Protein AF-A0A9W4UYE9-F1 (afdb_monomer_lite)

Foldseek 3Di:
DPDQPAALVVDADPDLEFEEEEQLDPDDPPDAGQEYDLNRVGHHQEHEDAAADLCSLVSQQAAHEYEYEPRHHPNNVVSNVVRNYDYHYEYDPPDDDPGHYWQQFDPPDGDRSLVRLRSSVVNNHQEYEYESPDCDDVNVVRVRGLVVSVVVCVVSNHHYAYCVCPSHHHDDPPPPPRD

pLDDT: mean 90.54, std 10.82, range [37.19, 98.12]

Radius of gyration: 15.11 Å; chains: 1; bounding box: 34×34×47 Å

Structure (mmCIF, N/CA/C/O backbone):
data_AF-A0A9W4UYE9-F1
#
_entry.id   AF-A0A9W4UYE9-F1
#
loop_
_atom_site.group_PDB
_atom_site.id
_atom_site.type_symbol
_atom_site.label_atom_id
_atom_site.label_alt_id
_atom_site.label_comp_id
_atom_site.label_asym_id
_atom_site.label_entity_id
_atom_site.label_seq_id
_atom_site.pdbx_PDB_ins_code
_atom_site.Cartn_x
_atom_site.Cartn_y
_atom_site.Cartn_z
_atom_site.occupancy
_atom_site.B_iso_or_equiv
_atom_site.auth_seq_id
_atom_site.auth_comp_id
_atom_site.auth_asym_id
_atom_site.auth_atom_id
_atom_site.pdbx_PDB_model_num
ATOM 1 N N . MET A 1 1 ? 3.519 -2.492 -26.731 1.00 40.09 1 MET A N 1
ATOM 2 C CA . MET A 1 1 ? 3.695 -2.934 -25.332 1.00 40.09 1 MET A CA 1
ATOM 3 C C . MET A 1 1 ? 3.369 -4.416 -25.278 1.00 40.09 1 MET A C 1
ATOM 5 O O . MET A 1 1 ? 2.256 -4.754 -25.667 1.00 40.09 1 MET A O 1
ATOM 9 N N . PRO A 1 2 ? 4.298 -5.308 -24.898 1.00 37.19 2 PRO A N 1
ATOM 10 C CA . PRO A 1 2 ? 3.928 -6.679 -24.554 1.00 37.19 2 PRO A CA 1
ATOM 11 C C . PRO A 1 2 ? 2.847 -6.611 -23.469 1.00 37.19 2 PRO A C 1
ATOM 13 O O . PRO A 1 2 ? 2.984 -5.833 -22.526 1.00 37.19 2 PRO A O 1
ATOM 16 N N . GLY A 1 3 ? 1.738 -7.317 -23.693 1.00 47.19 3 GLY A N 1
ATOM 17 C CA . GLY A 1 3 ? 0.463 -7.100 -23.013 1.00 47.19 3 GLY A CA 1
ATOM 18 C C . GLY A 1 3 ? 0.572 -7.134 -21.492 1.00 47.19 3 GLY A C 1
ATOM 19 O O . GLY A 1 3 ? 1.119 -8.071 -20.914 1.00 47.19 3 GLY A O 1
ATOM 20 N N . VAL A 1 4 ? 0.031 -6.105 -20.846 1.00 58.91 4 VAL A N 1
ATOM 21 C CA . VAL A 1 4 ? -0.141 -6.052 -19.394 1.00 58.91 4 VAL A CA 1
ATOM 22 C C . VAL A 1 4 ? -1.094 -7.188 -19.013 1.00 58.91 4 VAL A C 1
ATOM 24 O O . VAL A 1 4 ? -2.295 -7.080 -19.221 1.00 58.91 4 VAL A O 1
ATOM 27 N N . GLY A 1 5 ? -0.550 -8.318 -18.550 1.00 78.31 5 GLY A N 1
ATOM 28 C CA . GLY A 1 5 ? -1.328 -9.548 -18.362 1.00 78.31 5 GLY A CA 1
ATOM 29 C C . GLY A 1 5 ? -2.417 -9.438 -17.290 1.00 78.31 5 GLY A C 1
ATOM 30 O O . GLY A 1 5 ? -3.505 -9.968 -17.481 1.00 78.31 5 GLY A O 1
ATOM 31 N N . ARG A 1 6 ? -2.133 -8.747 -16.176 1.00 93.31 6 ARG A N 1
ATOM 32 C CA . ARG A 1 6 ? -3.078 -8.459 -15.082 1.00 93.31 6 ARG A CA 1
ATOM 33 C C . ARG A 1 6 ? -2.856 -7.055 -14.542 1.00 93.31 6 ARG A C 1
ATOM 35 O O . ARG A 1 6 ? -1.724 -6.578 -14.480 1.00 93.31 6 ARG A O 1
ATOM 42 N N . THR A 1 7 ? -3.919 -6.410 -14.098 1.00 96.75 7 THR A N 1
ATOM 43 C CA . THR A 1 7 ? -3.895 -5.080 -13.488 1.00 96.75 7 THR A CA 1
ATOM 44 C C . THR A 1 7 ? -4.476 -5.119 -12.082 1.00 96.75 7 THR A C 1
ATOM 46 O O . THR A 1 7 ? -5.048 -6.123 -11.648 1.00 96.75 7 THR A O 1
ATOM 49 N N . ILE A 1 8 ? -4.361 -4.011 -11.353 1.00 96.81 8 ILE A N 1
ATOM 50 C CA . ILE A 1 8 ? -5.031 -3.871 -10.054 1.00 96.81 8 ILE A CA 1
ATOM 51 C C . ILE A 1 8 ? -6.566 -3.911 -10.154 1.00 96.81 8 ILE A C 1
ATOM 53 O O . ILE A 1 8 ? -7.220 -4.168 -9.149 1.00 96.81 8 ILE A O 1
ATOM 57 N N . SER A 1 9 ? -7.155 -3.729 -11.344 1.00 95.88 9 SER A N 1
ATOM 58 C CA . SER A 1 9 ? -8.600 -3.918 -11.557 1.00 95.88 9 SER A CA 1
ATOM 59 C C . SER A 1 9 ? -9.045 -5.381 -11.480 1.00 95.88 9 SER A C 1
ATOM 61 O O . SER A 1 9 ? -10.230 -5.638 -11.284 1.00 95.88 9 SER A O 1
ATOM 63 N N . ASP A 1 10 ? -8.116 -6.335 -11.593 1.00 95.19 10 ASP A N 1
ATOM 64 C CA . ASP A 1 10 ? -8.412 -7.768 -11.465 1.00 95.19 10 ASP A CA 1
ATOM 65 C C . ASP A 1 10 ? -8.475 -8.229 -9.998 1.00 95.19 10 ASP A C 1
ATOM 67 O O . ASP A 1 10 ? -8.833 -9.373 -9.711 1.00 95.19 10 ASP A O 1
ATOM 71 N N . ILE A 1 11 ? -8.125 -7.349 -9.054 1.00 94.50 11 ILE A N 1
ATOM 72 C CA . ILE A 1 11 ? -8.100 -7.639 -7.620 1.00 94.50 11 ILE A CA 1
ATOM 73 C C . ILE A 1 11 ? -9.464 -7.312 -7.008 1.00 94.50 11 ILE A C 1
ATOM 75 O O . ILE A 1 11 ? -10.075 -6.285 -7.304 1.00 94.50 11 ILE A O 1
ATOM 79 N N . ARG A 1 12 ? -9.937 -8.163 -6.091 1.00 88.44 12 ARG A N 1
ATOM 80 C CA . ARG A 1 12 ? -11.131 -7.894 -5.279 1.00 88.44 12 ARG A CA 1
ATOM 81 C C . ARG A 1 12 ? -10.816 -8.036 -3.799 1.00 88.44 12 ARG A C 1
ATOM 83 O O . ARG A 1 12 ? -10.305 -9.068 -3.375 1.00 88.44 12 ARG A O 1
ATOM 90 N N . LEU A 1 13 ? -11.192 -7.034 -3.006 1.00 80.81 13 LEU A N 1
ATOM 91 C CA . LEU A 1 13 ? -11.222 -7.174 -1.552 1.00 80.81 13 LEU A CA 1
ATOM 92 C C . LEU A 1 13 ? -12.477 -7.941 -1.129 1.00 80.81 13 LEU A C 1
ATOM 94 O O . LEU A 1 13 ? -13.590 -7.636 -1.557 1.00 80.81 13 LEU A O 1
ATOM 98 N N . ASN A 1 14 ? -12.297 -8.907 -0.235 1.00 80.88 14 ASN A N 1
ATOM 99 C CA . ASN A 1 14 ? -13.383 -9.660 0.401 1.00 80.88 14 ASN A CA 1
ATOM 100 C C . ASN A 1 14 ? -13.997 -8.927 1.613 1.00 80.88 14 ASN A C 1
ATOM 102 O O . ASN A 1 14 ? -14.905 -9.445 2.257 1.00 80.88 14 ASN A O 1
ATOM 106 N N . SER A 1 15 ? -13.504 -7.729 1.935 1.00 84.50 15 SER A N 1
ATOM 107 C CA . SER A 1 15 ? -13.876 -6.956 3.117 1.00 84.50 15 SER A CA 1
ATOM 108 C C . SER A 1 15 ? -13.864 -5.461 2.814 1.00 84.50 15 SER A C 1
ATOM 110 O O . SER A 1 15 ? -13.055 -4.975 2.027 1.00 84.50 15 SER A O 1
ATOM 112 N N . LYS A 1 16 ? -14.737 -4.708 3.492 1.00 90.38 16 LYS A N 1
ATOM 113 C CA . LYS A 1 16 ? -14.715 -3.235 3.493 1.00 90.38 16 LYS A CA 1
ATOM 114 C C . LYS A 1 16 ? -13.692 -2.648 4.469 1.00 90.38 16 LYS A C 1
ATOM 116 O O . LYS A 1 16 ? -13.502 -1.438 4.489 1.00 90.38 16 LYS A O 1
ATOM 121 N N . ARG A 1 17 ? -13.020 -3.496 5.244 1.00 91.50 17 ARG A N 1
ATOM 122 C CA . ARG A 1 17 ? -11.964 -3.137 6.192 1.00 91.50 17 ARG A CA 1
ATOM 123 C C . ARG A 1 17 ? -10.627 -3.687 5.726 1.00 91.50 17 ARG A C 1
ATOM 125 O O . ARG A 1 17 ? -10.538 -4.888 5.459 1.00 91.50 17 ARG A O 1
ATOM 132 N N . ALA A 1 18 ? -9.606 -2.836 5.673 1.00 93.38 18 ALA A N 1
ATOM 133 C CA . ALA A 1 18 ? -8.252 -3.214 5.283 1.00 93.38 18 ALA A CA 1
ATOM 134 C C . ALA A 1 18 ? -7.224 -2.825 6.356 1.00 93.38 18 ALA A C 1
ATOM 136 O O . ALA A 1 18 ? -7.041 -1.647 6.650 1.00 93.38 18 ALA A O 1
ATOM 137 N N . LEU A 1 19 ? -6.522 -3.813 6.918 1.00 94.25 19 LEU A N 1
ATOM 138 C CA . LEU A 1 19 ? -5.263 -3.554 7.619 1.00 94.25 19 LEU A CA 1
ATOM 139 C C . LEU A 1 19 ? -4.147 -3.427 6.586 1.00 94.25 19 LEU A C 1
ATOM 141 O O . LEU A 1 19 ? -3.961 -4.328 5.761 1.00 94.25 19 LEU A O 1
ATOM 145 N N . VAL A 1 20 ? -3.441 -2.303 6.667 1.00 96.00 20 VAL A N 1
ATOM 146 C CA . VAL A 1 20 ? -2.294 -1.932 5.846 1.00 96.00 20 VAL A CA 1
ATOM 147 C C . VAL A 1 20 ? -1.041 -1.941 6.715 1.00 96.00 20 VAL A C 1
ATOM 149 O O . VAL A 1 20 ? -0.941 -1.159 7.665 1.00 96.00 20 VAL A O 1
ATOM 152 N N . CYS A 1 21 ? -0.080 -2.799 6.374 1.00 95.81 21 CYS A N 1
ATOM 153 C CA . CYS A 1 21 ? 1.152 -2.964 7.145 1.00 95.81 21 CYS A CA 1
ATOM 154 C C . CYS A 1 21 ? 2.398 -2.477 6.397 1.00 95.81 21 CYS A C 1
ATOM 156 O O . CYS A 1 21 ? 2.611 -2.807 5.232 1.00 95.81 21 CYS A O 1
ATOM 158 N N . GLY A 1 22 ? 3.252 -1.725 7.089 1.00 94.12 22 GLY A N 1
ATOM 159 C CA . GLY A 1 22 ? 4.580 -1.330 6.617 1.00 94.12 22 GLY A CA 1
ATOM 160 C C . GLY A 1 22 ? 5.675 -1.607 7.645 1.00 94.12 22 GLY A C 1
ATOM 161 O O . GLY A 1 22 ? 5.400 -1.893 8.801 1.00 94.12 22 GLY A O 1
ATOM 162 N N . ARG A 1 23 ? 6.938 -1.453 7.244 1.00 91.06 23 ARG A N 1
ATOM 163 C CA . ARG A 1 23 ? 8.123 -1.772 8.070 1.00 91.06 23 ARG A CA 1
ATOM 164 C C . ARG A 1 23 ? 8.318 -0.914 9.330 1.00 91.06 23 ARG A C 1
ATOM 166 O O . ARG A 1 23 ? 9.186 -1.187 10.149 1.00 91.06 23 ARG A O 1
ATOM 173 N N . GLY A 1 24 ? 7.588 0.182 9.478 1.00 85.56 24 GLY A N 1
ATOM 174 C CA . GLY A 1 24 ? 7.777 1.138 10.566 1.00 85.56 24 GLY A CA 1
ATOM 175 C C . GLY A 1 24 ? 7.432 0.602 11.957 1.00 85.56 24 GLY A C 1
ATOM 176 O O . GLY A 1 24 ? 7.626 1.335 12.917 1.00 85.56 24 GLY A O 1
ATOM 177 N N . SER A 1 25 ? 6.928 -0.624 12.092 1.00 83.69 25 SER A N 1
ATOM 178 C CA . SER A 1 25 ? 6.682 -1.279 13.377 1.00 83.69 25 SER A CA 1
ATOM 179 C C . SER A 1 25 ? 7.300 -2.674 13.376 1.00 83.69 25 SER A C 1
ATOM 181 O O . SER A 1 25 ? 7.334 -3.324 12.338 1.00 83.69 25 SER A O 1
ATOM 183 N N . GLU A 1 26 ? 7.773 -3.129 14.535 1.00 80.44 26 GLU A N 1
ATOM 184 C CA . GLU A 1 26 ? 8.178 -4.530 14.741 1.00 80.44 26 GLU A CA 1
ATOM 185 C C . GLU A 1 26 ? 6.979 -5.411 15.112 1.00 80.44 26 GLU A C 1
ATOM 187 O O . GLU A 1 26 ? 7.012 -6.628 14.957 1.00 80.44 26 GLU A O 1
ATOM 192 N N . THR A 1 27 ? 5.901 -4.789 15.594 1.00 83.06 27 THR A N 1
ATOM 193 C CA . THR A 1 27 ? 4.668 -5.463 15.990 1.00 83.06 27 THR A CA 1
ATOM 194 C C . THR A 1 27 ? 3.488 -4.925 15.192 1.00 83.06 27 THR A C 1
ATOM 196 O O . THR A 1 27 ? 3.320 -3.716 15.006 1.00 83.06 27 THR A O 1
ATOM 199 N N . HIS A 1 28 ? 2.654 -5.841 14.717 1.00 87.62 28 HIS A N 1
ATOM 200 C CA . HIS A 1 28 ? 1.436 -5.550 13.972 1.00 87.62 28 HIS A CA 1
ATOM 201 C C . HIS A 1 28 ? 0.244 -6.231 14.655 1.00 87.62 28 HIS A C 1
ATOM 203 O O . HIS A 1 28 ? 0.446 -7.203 15.387 1.00 87.62 28 HIS A O 1
ATOM 209 N N . PRO A 1 29 ? -0.995 -5.749 14.443 1.00 84.88 29 PRO A N 1
ATOM 210 C CA . PRO A 1 29 ? -2.184 -6.438 14.931 1.00 84.88 29 PRO A CA 1
ATOM 211 C C . PRO A 1 29 ? -2.208 -7.911 14.496 1.00 84.88 29 PRO A C 1
ATOM 213 O O . PRO A 1 29 ? -1.833 -8.234 13.371 1.00 84.88 29 PRO A O 1
ATOM 216 N N . GLY A 1 30 ? -2.670 -8.802 15.378 1.00 79.81 30 GLY A N 1
ATOM 217 C CA . GLY A 1 30 ? -2.576 -10.262 15.216 1.00 79.81 30 GLY A CA 1
ATOM 218 C C . GLY A 1 30 ? -3.493 -10.891 14.159 1.00 79.81 30 GLY A C 1
ATOM 219 O O . GLY A 1 30 ? -3.682 -12.103 14.163 1.00 79.81 30 GLY A O 1
ATOM 220 N N . PHE A 1 31 ? -4.084 -10.098 13.267 1.00 82.75 31 PHE A N 1
ATOM 221 C CA . PHE A 1 31 ? -4.914 -10.589 12.171 1.00 82.75 31 PHE A CA 1
ATOM 222 C C . P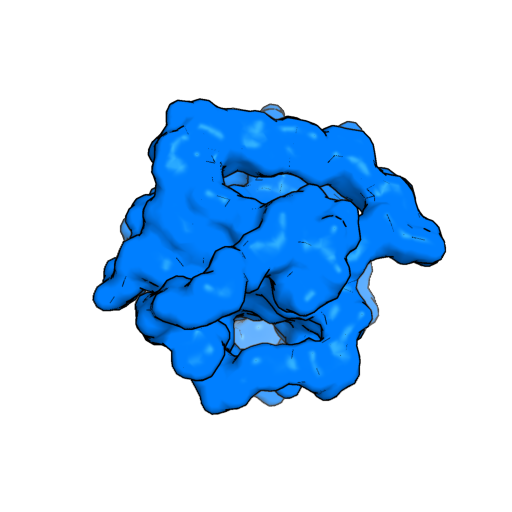HE A 1 31 ? -4.257 -10.285 10.825 1.00 82.75 31 PHE A C 1
ATOM 224 O O . PHE A 1 31 ? -3.599 -9.262 10.650 1.00 82.75 31 PHE A O 1
ATOM 231 N N . ARG A 1 32 ? -4.462 -11.178 9.851 1.00 86.75 32 ARG A N 1
ATOM 232 C CA . ARG A 1 32 ? -3.818 -11.119 8.531 1.00 86.75 32 ARG A CA 1
ATOM 233 C C . ARG A 1 32 ? -4.037 -9.752 7.850 1.00 86.75 32 ARG A C 1
ATOM 235 O O . ARG A 1 32 ? -5.197 -9.369 7.632 1.00 86.75 32 ARG A O 1
ATOM 242 N N . PRO A 1 33 ? -2.970 -9.007 7.504 1.00 90.81 33 PRO A N 1
ATOM 243 C CA . PRO A 1 33 ? -3.082 -7.781 6.728 1.00 90.81 33 PRO A CA 1
ATOM 244 C C . PRO A 1 33 ? -3.632 -8.063 5.335 1.00 90.81 33 PRO A C 1
ATOM 246 O O . PRO A 1 33 ? -3.310 -9.066 4.701 1.00 90.81 33 PRO A O 1
ATOM 249 N N . ARG A 1 34 ? -4.458 -7.142 4.847 1.00 93.12 34 ARG A N 1
ATOM 250 C CA . ARG A 1 34 ? -5.007 -7.236 3.486 1.00 93.12 34 ARG A CA 1
ATOM 251 C C . ARG A 1 34 ? -3.979 -6.728 2.496 1.00 93.12 34 ARG A C 1
ATOM 253 O O . ARG A 1 34 ? -3.830 -7.275 1.414 1.00 93.12 34 ARG A O 1
ATOM 260 N N . ILE A 1 35 ? -3.258 -5.687 2.892 1.00 96.44 35 ILE A N 1
ATOM 261 C CA . ILE A 1 35 ? -2.239 -5.067 2.067 1.00 96.44 35 ILE A CA 1
ATOM 262 C C . ILE A 1 35 ? -1.004 -4.850 2.932 1.00 96.44 35 ILE A C 1
ATOM 264 O O . ILE A 1 35 ? -1.103 -4.373 4.062 1.00 96.44 35 ILE A O 1
ATOM 268 N N . SER A 1 36 ? 0.171 -5.169 2.412 1.00 96.81 36 SER A N 1
ATOM 269 C CA . SER A 1 36 ? 1.422 -4.787 3.057 1.00 96.81 36 SER A CA 1
ATOM 270 C C . SER A 1 36 ? 2.491 -4.403 2.050 1.00 96.81 36 SER A C 1
ATOM 272 O O . SER A 1 36 ? 2.417 -4.725 0.863 1.00 96.81 36 SER A O 1
ATOM 274 N N . THR A 1 37 ? 3.511 -3.694 2.521 1.00 96.88 37 THR A N 1
ATOM 275 C CA . THR A 1 37 ? 4.759 -3.589 1.768 1.00 96.88 37 THR A CA 1
ATOM 276 C C . THR A 1 37 ? 5.562 -4.881 1.957 1.00 96.88 37 THR A C 1
ATOM 278 O O . THR A 1 37 ? 5.617 -5.384 3.078 1.00 96.88 37 THR A O 1
ATOM 281 N N . PRO A 1 38 ? 6.268 -5.397 0.933 1.00 96.25 38 PRO A N 1
ATOM 282 C CA . PRO A 1 38 ? 7.216 -6.509 1.093 1.00 96.25 38 PRO A CA 1
ATOM 283 C C . PRO A 1 38 ? 8.177 -6.341 2.282 1.00 96.25 38 PRO A C 1
ATOM 285 O O . PRO A 1 38 ? 8.469 -7.280 3.013 1.00 96.25 38 PRO A O 1
ATOM 288 N N . THR A 1 39 ? 8.596 -5.102 2.544 1.00 94.25 39 THR A N 1
ATOM 289 C CA . THR A 1 39 ? 9.469 -4.733 3.667 1.00 94.25 39 THR A CA 1
ATOM 290 C C . THR A 1 39 ? 8.859 -4.921 5.060 1.00 94.25 39 THR A C 1
ATOM 292 O O . THR A 1 39 ? 9.610 -4.867 6.030 1.00 94.25 39 THR A O 1
ATOM 295 N N . ALA A 1 40 ? 7.537 -5.084 5.181 1.00 93.94 40 ALA A N 1
ATOM 296 C CA . ALA A 1 40 ? 6.875 -5.399 6.447 1.00 93.94 40 ALA A CA 1
ATOM 297 C C . ALA A 1 40 ? 7.121 -6.851 6.885 1.00 93.94 40 ALA A C 1
ATOM 299 O O . ALA A 1 40 ? 6.920 -7.163 8.049 1.00 93.94 40 ALA A O 1
ATOM 300 N N . ASP A 1 41 ? 7.553 -7.719 5.962 1.00 93.56 41 ASP A N 1
ATOM 301 C CA . ASP A 1 41 ? 7.899 -9.119 6.224 1.00 93.56 41 ASP A CA 1
ATOM 302 C C . ASP A 1 41 ? 6.767 -9.956 6.860 1.00 93.56 41 ASP A C 1
ATOM 304 O O . ASP A 1 41 ? 7.000 -10.865 7.652 1.00 93.56 41 ASP A O 1
ATOM 308 N N . ILE A 1 42 ? 5.515 -9.667 6.489 1.00 92.69 42 ILE A N 1
ATOM 309 C CA . ILE A 1 42 ? 4.315 -10.342 7.005 1.00 92.69 42 ILE A CA 1
ATOM 310 C C . ILE A 1 42 ? 3.535 -10.987 5.859 1.00 92.69 42 ILE A C 1
ATOM 312 O O . ILE A 1 42 ? 3.482 -10.465 4.745 1.00 92.69 42 ILE A O 1
ATOM 316 N N . GLU A 1 43 ? 2.911 -12.136 6.115 1.00 93.81 43 GLU A N 1
ATOM 317 C CA . GLU A 1 43 ? 1.991 -12.750 5.156 1.00 93.81 43 GLU A CA 1
ATOM 318 C C . GLU A 1 43 ? 0.768 -11.847 4.938 1.00 93.81 43 GLU A C 1
ATOM 320 O O . GLU A 1 43 ? 0.131 -11.408 5.893 1.00 93.81 43 GLU A O 1
ATOM 325 N N . SER A 1 44 ? 0.436 -11.522 3.691 1.00 93.88 44 SER A N 1
ATOM 326 C CA . SER A 1 44 ? -0.678 -10.623 3.361 1.00 93.88 44 SER A CA 1
ATOM 327 C C . SER A 1 44 ? -1.439 -11.120 2.143 1.00 93.88 44 SER A C 1
ATOM 329 O O . SER A 1 44 ? -0.951 -11.982 1.414 1.00 93.88 44 SER A O 1
ATOM 331 N N . ASP A 1 45 ? -2.645 -10.600 1.929 1.00 94.81 45 ASP A N 1
ATOM 332 C CA . ASP A 1 45 ? -3.410 -10.927 0.717 1.00 94.81 45 ASP A CA 1
ATOM 333 C C . ASP A 1 45 ? -2.782 -10.275 -0.525 1.00 94.81 45 ASP A C 1
ATOM 335 O O . ASP A 1 45 ? -2.824 -10.843 -1.612 1.00 94.81 45 ASP A O 1
ATOM 339 N N . LEU A 1 46 ? -2.174 -9.096 -0.355 1.00 96.94 46 LEU A N 1
ATOM 340 C CA . LEU A 1 46 ? -1.561 -8.324 -1.429 1.00 96.94 46 LEU A CA 1
ATOM 341 C C . LEU A 1 46 ? -0.301 -7.595 -0.955 1.00 96.94 46 LEU A C 1
ATOM 343 O O . LEU A 1 46 ? -0.321 -6.864 0.038 1.00 96.94 46 LEU A O 1
ATOM 347 N N . TYR A 1 47 ? 0.777 -7.732 -1.718 1.00 97.94 47 TYR A N 1
ATOM 348 C CA . TYR A 1 47 ? 2.018 -6.988 -1.532 1.00 97.94 47 TYR A CA 1
ATOM 349 C C . TYR A 1 47 ? 2.077 -5.787 -2.474 1.00 97.94 47 TYR A C 1
ATOM 351 O O . TYR A 1 47 ? 1.743 -5.915 -3.648 1.00 97.94 47 TYR A O 1
ATOM 359 N N . VAL A 1 48 ? 2.526 -4.622 -2.002 1.00 98.06 48 VAL A N 1
ATOM 360 C CA . VAL A 1 48 ? 2.571 -3.397 -2.823 1.00 98.06 48 VAL A CA 1
ATOM 361 C C . VAL A 1 48 ? 3.954 -2.774 -2.831 1.00 98.06 48 VAL A C 1
ATOM 363 O O . VAL A 1 48 ? 4.564 -2.584 -1.776 1.00 98.06 48 VAL A O 1
ATOM 366 N N . THR A 1 49 ? 4.439 -2.399 -4.017 1.00 96.50 49 THR A N 1
ATOM 367 C CA . THR A 1 49 ? 5.661 -1.597 -4.130 1.00 96.50 49 THR A CA 1
ATOM 368 C C . THR A 1 49 ? 5.663 -0.630 -5.315 1.00 96.50 49 THR A C 1
ATOM 370 O O . THR A 1 49 ? 5.125 -0.912 -6.385 1.00 96.50 49 THR A O 1
ATOM 373 N N . VAL A 1 50 ? 6.297 0.522 -5.099 1.00 95.69 50 VAL A N 1
ATOM 374 C CA . VAL A 1 50 ? 6.636 1.530 -6.116 1.00 95.69 50 VAL A CA 1
ATOM 375 C C . VAL A 1 50 ? 8.146 1.802 -6.151 1.00 95.69 50 VAL A C 1
ATOM 377 O O . VAL A 1 50 ? 8.575 2.829 -6.656 1.00 95.69 50 VAL A O 1
ATOM 380 N N . ASP A 1 51 ? 8.955 0.917 -5.560 1.00 92.56 51 ASP A N 1
ATOM 381 C CA . ASP A 1 51 ? 10.383 1.158 -5.341 1.00 92.56 51 ASP A CA 1
ATOM 382 C C . ASP A 1 51 ? 11.212 1.057 -6.637 1.00 92.56 51 ASP A C 1
ATOM 384 O O . ASP A 1 51 ? 10.993 0.181 -7.481 1.00 92.56 51 ASP A O 1
ATOM 388 N N . HIS A 1 52 ? 12.177 1.965 -6.772 1.00 91.62 52 HIS A N 1
ATOM 389 C CA . HIS A 1 52 ? 13.082 2.085 -7.919 1.00 91.62 52 HIS A CA 1
ATOM 390 C C . HIS A 1 52 ? 14.503 1.601 -7.611 1.00 91.62 52 HIS A C 1
ATOM 392 O O . HIS A 1 52 ? 15.389 1.741 -8.449 1.00 91.62 52 HIS A O 1
ATOM 398 N N . SER A 1 53 ? 14.749 1.084 -6.406 1.00 92.12 53 SER A N 1
ATOM 399 C CA . SER A 1 53 ? 16.042 0.537 -6.023 1.00 92.12 53 SER A CA 1
ATOM 400 C C . SER A 1 53 ? 16.138 -0.946 -6.388 1.00 92.12 53 SER A C 1
ATOM 402 O O . SER A 1 53 ? 15.257 -1.724 -6.002 1.00 92.12 53 SER A O 1
ATOM 404 N N . PRO A 1 54 ? 17.235 -1.389 -7.028 1.00 91.25 54 PRO A N 1
ATOM 405 C CA . PRO A 1 54 ? 17.477 -2.810 -7.257 1.00 91.25 54 PRO A CA 1
ATOM 406 C C . PRO A 1 54 ? 17.625 -3.589 -5.942 1.00 91.25 54 PRO A C 1
ATOM 408 O O . PRO A 1 54 ? 17.253 -4.757 -5.887 1.00 91.25 54 PRO A O 1
ATOM 411 N N . ASP A 1 55 ? 18.070 -2.952 -4.852 1.00 94.44 55 ASP A N 1
ATOM 412 C CA . ASP A 1 55 ? 18.221 -3.602 -3.540 1.00 94.44 55 ASP A CA 1
ATOM 413 C C . ASP A 1 55 ? 16.875 -4.007 -2.922 1.00 94.44 55 ASP A C 1
ATOM 415 O O . ASP A 1 55 ? 16.817 -4.839 -2.010 1.00 94.44 55 ASP A O 1
ATOM 419 N N . TYR A 1 56 ? 15.766 -3.451 -3.424 1.00 94.69 56 TYR A N 1
ATOM 420 C CA . TYR A 1 56 ? 14.429 -3.770 -2.938 1.00 94.69 56 TYR A CA 1
ATOM 421 C C . TYR A 1 56 ? 14.081 -5.256 -3.106 1.00 94.69 56 TYR A C 1
ATOM 423 O O . TYR A 1 56 ? 13.290 -5.801 -2.331 1.00 94.69 56 TYR A O 1
ATOM 431 N N . VAL A 1 57 ? 14.710 -5.941 -4.070 1.00 96.62 57 VAL A N 1
ATOM 432 C CA . VAL A 1 57 ? 14.510 -7.377 -4.313 1.00 96.62 57 VAL A CA 1
ATOM 433 C C . VAL A 1 57 ? 14.816 -8.243 -3.090 1.00 96.62 57 VAL A C 1
ATOM 435 O O . VAL A 1 57 ? 14.215 -9.304 -2.942 1.00 96.62 57 VAL A O 1
ATOM 438 N N . GLY A 1 58 ? 15.676 -7.779 -2.175 1.00 96.88 58 GLY A N 1
ATOM 439 C CA . GLY A 1 58 ? 15.974 -8.474 -0.920 1.00 96.88 58 GLY A CA 1
ATOM 440 C C . GLY A 1 58 ? 14.768 -8.616 0.018 1.00 96.88 58 GLY A C 1
ATOM 441 O O . GLY A 1 58 ? 14.763 -9.497 0.872 1.00 96.88 58 GLY A O 1
ATOM 442 N N . TYR A 1 59 ? 13.728 -7.794 -0.155 1.00 97.12 59 TYR A N 1
ATOM 443 C CA . TYR A 1 59 ? 12.492 -7.857 0.634 1.00 97.12 59 TYR A CA 1
ATOM 444 C C . TYR A 1 59 ? 11.392 -8.707 -0.017 1.00 97.12 59 TYR A C 1
ATOM 446 O O . TYR A 1 59 ? 10.331 -8.898 0.570 1.00 97.12 59 TYR A O 1
ATOM 454 N N . ILE A 1 60 ? 11.615 -9.216 -1.232 1.00 97.81 60 ILE A N 1
ATOM 455 C CA . ILE A 1 60 ? 10.656 -10.050 -1.963 1.00 97.81 60 ILE A CA 1
ATOM 456 C C . ILE A 1 60 ? 11.041 -11.514 -1.735 1.00 97.81 60 ILE A C 1
ATOM 458 O O . ILE A 1 60 ? 11.869 -12.084 -2.445 1.00 97.81 60 ILE A O 1
ATOM 462 N N . THR A 1 61 ? 10.462 -12.102 -0.688 1.00 96.75 61 THR A N 1
ATOM 463 C CA . THR A 1 61 ? 10.868 -13.414 -0.154 1.00 96.75 61 THR A CA 1
ATOM 464 C C . THR A 1 61 ? 9.774 -14.481 -0.195 1.00 96.75 61 THR A C 1
ATOM 466 O O . THR A 1 61 ? 10.049 -15.632 0.136 1.00 96.75 61 THR A O 1
ATOM 469 N N . ARG A 1 62 ? 8.540 -14.136 -0.581 1.00 95.62 62 ARG A N 1
ATOM 470 C CA . ARG A 1 62 ? 7.373 -15.030 -0.499 1.00 95.62 62 ARG A CA 1
ATOM 471 C C . ARG A 1 62 ? 6.580 -15.054 -1.811 1.00 95.62 62 ARG A C 1
ATOM 473 O O . ARG A 1 62 ? 6.595 -14.063 -2.530 1.00 95.62 62 ARG A O 1
ATOM 480 N N . PRO A 1 63 ? 5.865 -16.146 -2.124 1.00 97.19 63 PRO A N 1
ATOM 481 C CA . PRO A 1 63 ? 4.843 -16.122 -3.166 1.00 97.19 63 PRO A CA 1
ATOM 482 C C . PRO A 1 63 ? 3.649 -15.255 -2.735 1.00 97.19 63 PRO A C 1
ATOM 484 O O . PRO A 1 63 ? 3.473 -14.955 -1.555 1.00 97.19 63 PRO A O 1
ATOM 487 N N . GLY A 1 64 ? 2.790 -14.899 -3.689 1.00 95.56 64 GLY A N 1
ATOM 488 C CA . GLY A 1 64 ? 1.560 -14.148 -3.428 1.00 95.56 64 GLY A CA 1
ATOM 489 C C . GLY A 1 64 ? 1.183 -13.219 -4.573 1.00 95.56 64 GLY A C 1
ATOM 490 O O . GLY A 1 64 ? 1.815 -13.235 -5.630 1.00 95.56 64 GLY A O 1
ATOM 491 N N . ASP A 1 65 ? 0.152 -12.410 -4.368 1.00 97.50 65 ASP A N 1
ATOM 492 C CA . ASP A 1 65 ? -0.237 -11.363 -5.307 1.00 97.50 65 ASP A CA 1
ATOM 493 C C . ASP A 1 65 ? 0.536 -10.069 -5.000 1.00 97.50 65 ASP A C 1
ATOM 495 O O . ASP A 1 65 ? 0.694 -9.667 -3.846 1.00 97.50 65 ASP A O 1
ATOM 499 N N . TYR A 1 66 ? 1.039 -9.420 -6.048 1.00 98.12 66 TYR A N 1
ATOM 500 C CA . TYR A 1 66 ? 1.862 -8.216 -5.987 1.00 98.12 66 TYR A CA 1
ATOM 501 C C . TYR A 1 66 ? 1.255 -7.124 -6.860 1.00 98.12 66 TYR A C 1
ATOM 503 O O . TYR A 1 66 ? 1.219 -7.264 -8.080 1.00 98.12 66 TYR A O 1
ATOM 511 N N . ALA A 1 67 ? 0.837 -6.011 -6.266 1.00 98.06 67 ALA A N 1
ATOM 512 C CA . ALA A 1 67 ? 0.501 -4.800 -6.998 1.00 98.06 67 ALA A CA 1
ATOM 513 C C . ALA A 1 67 ? 1.738 -3.905 -7.114 1.00 98.06 67 ALA A C 1
ATOM 515 O O . ALA A 1 67 ? 2.239 -3.397 -6.108 1.00 98.06 67 ALA A O 1
ATOM 516 N N . ILE A 1 68 ? 2.237 -3.695 -8.331 1.00 97.31 68 ILE A N 1
ATOM 517 C CA . ILE A 1 68 ? 3.452 -2.900 -8.551 1.00 97.31 68 ILE A CA 1
ATOM 518 C C . ILE A 1 68 ? 3.247 -1.832 -9.619 1.00 97.31 68 IL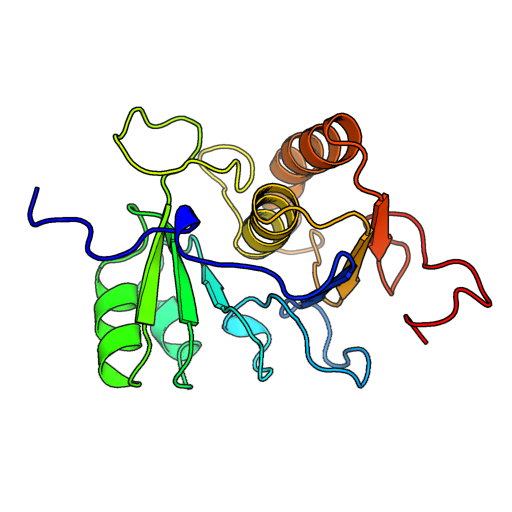E A C 1
ATOM 520 O O . ILE A 1 68 ? 2.503 -2.023 -10.588 1.00 97.31 68 ILE A O 1
ATOM 524 N N . SER A 1 69 ? 3.926 -0.703 -9.430 1.00 96.19 69 SER A N 1
ATOM 525 C CA . SER A 1 69 ? 3.929 0.376 -10.414 1.00 96.19 69 SER A CA 1
ATOM 526 C C . SER A 1 69 ? 4.645 -0.059 -11.694 1.00 96.19 69 SER A C 1
ATOM 528 O O . SER A 1 69 ? 5.658 -0.752 -11.643 1.00 96.19 69 SER A O 1
ATOM 530 N N . VAL A 1 70 ? 4.173 0.389 -12.856 1.00 95.06 70 VAL A N 1
ATOM 531 C CA . VAL A 1 70 ? 4.837 0.154 -14.155 1.00 95.06 70 VAL A CA 1
ATOM 532 C C . VAL A 1 70 ? 6.257 0.728 -14.243 1.00 95.06 70 VAL A C 1
ATOM 534 O O . VAL A 1 70 ? 6.991 0.367 -15.157 1.00 95.06 70 VAL A O 1
ATOM 537 N N . ILE A 1 71 ? 6.647 1.607 -13.314 1.00 92.56 71 ILE A N 1
ATOM 538 C CA . ILE A 1 71 ? 7.972 2.240 -13.277 1.00 92.56 71 ILE A CA 1
ATOM 539 C C . ILE A 1 71 ? 8.906 1.703 -12.181 1.00 92.56 71 ILE A C 1
ATOM 541 O O . ILE A 1 71 ? 9.950 2.306 -11.953 1.00 92.56 71 ILE A O 1
ATOM 545 N N . VAL A 1 72 ? 8.576 0.599 -11.498 1.00 95.25 72 VAL A N 1
ATOM 546 C CA . VAL A 1 72 ? 9.508 -0.023 -10.529 1.00 95.25 72 VAL A CA 1
ATOM 547 C C . VAL A 1 72 ? 10.825 -0.455 -11.182 1.00 95.25 72 VAL A C 1
ATOM 549 O O . VAL A 1 72 ? 10.902 -0.616 -12.402 1.00 95.25 72 VAL A O 1
ATOM 552 N N . ASP A 1 73 ? 11.854 -0.694 -10.366 1.00 96.00 73 ASP A N 1
ATOM 553 C CA . ASP A 1 73 ? 13.108 -1.266 -10.867 1.00 96.00 73 ASP A CA 1
ATOM 554 C C . ASP A 1 73 ? 12.856 -2.600 -11.615 1.00 96.00 73 ASP A C 1
ATOM 556 O O . ASP A 1 73 ? 12.123 -3.455 -11.106 1.00 96.00 73 ASP A O 1
ATOM 560 N N . PRO A 1 74 ? 13.456 -2.838 -12.800 1.00 95.00 74 PRO A N 1
ATOM 561 C CA . PRO A 1 74 ? 13.229 -4.057 -13.581 1.00 95.00 74 PRO A CA 1
ATOM 562 C C . PRO A 1 74 ? 13.610 -5.376 -12.888 1.00 95.00 74 PRO A C 1
ATOM 564 O O . PRO A 1 74 ? 13.175 -6.441 -13.338 1.00 95.00 74 PRO A O 1
ATOM 567 N N . ALA A 1 75 ? 14.422 -5.352 -11.829 1.00 96.81 75 ALA A N 1
ATOM 568 C CA . ALA A 1 75 ? 14.740 -6.531 -11.029 1.00 96.81 75 ALA A CA 1
ATOM 569 C C . ALA A 1 75 ? 13.569 -6.956 -10.126 1.00 96.81 75 ALA A C 1
ATOM 571 O O . ALA A 1 75 ? 13.415 -8.147 -9.855 1.00 96.81 75 ALA A O 1
ATOM 572 N N . VAL A 1 76 ? 12.694 -6.026 -9.725 1.00 97.19 76 VAL A N 1
ATOM 573 C CA . VAL A 1 76 ? 11.504 -6.300 -8.900 1.00 97.19 76 VAL A CA 1
ATOM 574 C C . VAL A 1 76 ? 10.561 -7.322 -9.551 1.00 97.19 76 VAL A C 1
ATOM 576 O O . VAL A 1 76 ? 10.322 -8.362 -8.935 1.00 97.19 76 VAL A O 1
ATOM 579 N N . PRO A 1 77 ? 10.040 -7.122 -10.781 1.00 96.81 77 PRO A N 1
ATOM 580 C CA . PRO A 1 77 ? 9.139 -8.092 -11.400 1.00 96.81 77 PRO A CA 1
ATOM 581 C C . PRO A 1 77 ? 9.817 -9.440 -11.678 1.00 96.81 77 PRO A C 1
ATOM 583 O O . PRO A 1 77 ? 9.167 -10.478 -11.559 1.00 96.81 77 PRO A O 1
ATOM 586 N N . LYS A 1 78 ? 11.124 -9.449 -11.990 1.00 96.62 78 LYS A N 1
ATOM 587 C CA . LYS A 1 78 ? 11.894 -10.697 -12.134 1.00 96.62 78 LYS A CA 1
ATOM 588 C C . LYS A 1 78 ? 11.916 -11.466 -10.819 1.00 96.62 78 LYS A C 1
ATOM 590 O O . LYS A 1 78 ? 11.560 -12.641 -10.797 1.00 96.62 78 LYS A O 1
ATOM 595 N N . LYS A 1 79 ? 12.236 -10.783 -9.716 1.00 97.94 79 LYS A N 1
ATOM 596 C CA . LYS A 1 79 ? 12.278 -11.400 -8.393 1.00 97.94 79 LYS A CA 1
ATOM 597 C C . LYS A 1 79 ? 10.914 -11.926 -7.954 1.00 97.94 79 LYS A C 1
ATOM 599 O O . LYS A 1 79 ? 10.837 -13.019 -7.403 1.00 97.94 79 LYS A O 1
ATOM 604 N N . ILE A 1 80 ? 9.842 -11.178 -8.223 1.00 97.81 80 ILE A N 1
ATOM 605 C CA . ILE A 1 80 ? 8.468 -11.617 -7.936 1.00 97.81 80 ILE A CA 1
ATOM 606 C C . ILE A 1 80 ? 8.157 -12.919 -8.683 1.00 97.81 80 ILE A C 1
ATOM 608 O O . ILE A 1 80 ? 7.625 -13.848 -8.082 1.00 97.81 80 ILE A O 1
ATOM 612 N N . ALA A 1 81 ? 8.523 -13.020 -9.963 1.00 96.62 81 ALA A N 1
ATOM 613 C CA . ALA A 1 81 ? 8.322 -14.244 -10.733 1.00 96.62 81 ALA A CA 1
ATOM 614 C C . ALA A 1 81 ? 9.136 -15.428 -10.173 1.00 96.62 81 ALA A C 1
ATOM 616 O O . ALA A 1 81 ? 8.603 -16.530 -10.064 1.00 96.62 81 ALA A O 1
ATOM 617 N N . GLU A 1 82 ? 10.391 -15.203 -9.763 1.00 97.69 82 GLU A N 1
ATOM 618 C CA . GLU A 1 82 ? 11.258 -16.234 -9.165 1.00 97.69 82 GLU A CA 1
ATOM 619 C C . GLU A 1 82 ? 10.678 -16.841 -7.883 1.00 97.69 82 GLU A C 1
ATOM 621 O O . GLU A 1 82 ? 10.796 -18.045 -7.667 1.00 97.69 82 GLU A O 1
ATOM 626 N N . VAL A 1 83 ? 10.040 -16.029 -7.034 1.00 97.69 83 VAL A N 1
ATOM 627 C CA . VAL A 1 83 ? 9.413 -16.506 -5.787 1.00 97.69 83 VAL A CA 1
ATOM 628 C C . VAL A 1 83 ? 7.995 -17.051 -5.998 1.00 97.69 83 VAL A C 1
ATOM 630 O O . VAL A 1 83 ? 7.316 -17.374 -5.026 1.00 97.69 83 VAL A O 1
ATOM 633 N N . GLY A 1 84 ? 7.526 -17.162 -7.247 1.00 96.94 84 GLY A N 1
ATOM 634 C CA . GLY A 1 84 ? 6.192 -17.671 -7.582 1.00 96.94 84 GLY A CA 1
ATOM 635 C C . GLY A 1 84 ? 5.057 -16.662 -7.373 1.00 96.94 84 GLY A C 1
ATOM 636 O O . GLY A 1 84 ? 3.904 -17.057 -7.190 1.00 96.94 84 GLY A O 1
ATOM 637 N N . GLY A 1 85 ? 5.362 -15.365 -7.367 1.00 97.25 85 GLY A N 1
ATOM 638 C CA . GLY A 1 85 ? 4.381 -14.297 -7.224 1.00 97.25 85 GLY A CA 1
ATOM 639 C C . GLY A 1 85 ? 3.634 -13.960 -8.519 1.00 97.25 85 GLY A C 1
ATOM 640 O O . GLY A 1 85 ? 4.121 -14.153 -9.634 1.00 97.25 85 GLY A O 1
ATOM 641 N N . LYS A 1 86 ? 2.423 -13.421 -8.369 1.00 97.25 86 LYS A N 1
ATOM 642 C CA . LYS A 1 86 ? 1.573 -12.925 -9.456 1.00 97.25 86 LYS A CA 1
ATOM 643 C C . LYS A 1 86 ? 1.597 -11.405 -9.459 1.00 97.25 86 LYS A C 1
ATOM 645 O O . LYS A 1 86 ? 1.338 -10.783 -8.438 1.00 97.25 86 LYS A O 1
ATOM 650 N N . ILE A 1 87 ? 1.877 -10.806 -10.611 1.00 97.56 87 ILE A N 1
ATOM 651 C CA . ILE A 1 87 ? 1.975 -9.349 -10.735 1.00 97.56 87 ILE A CA 1
ATOM 652 C C . ILE A 1 87 ? 0.660 -8.760 -11.245 1.00 97.56 87 ILE A C 1
ATOM 654 O O . ILE A 1 87 ? 0.108 -9.243 -12.232 1.00 97.56 87 ILE A O 1
ATOM 658 N N . HIS A 1 88 ? 0.223 -7.684 -10.598 1.00 97.62 88 HIS A N 1
ATOM 659 C CA . HIS A 1 88 ? -0.884 -6.811 -10.956 1.00 97.62 88 HIS A CA 1
ATOM 660 C C . HIS A 1 88 ? -0.351 -5.394 -11.164 1.00 97.62 88 HIS A C 1
ATOM 662 O O . HIS A 1 88 ? 0.152 -4.755 -10.242 1.00 97.62 88 HIS A O 1
ATOM 668 N N . TRP A 1 89 ? -0.453 -4.890 -12.385 1.00 97.44 89 TRP A N 1
ATOM 669 C CA . TRP A 1 89 ? 0.131 -3.601 -12.738 1.00 97.44 89 TRP A CA 1
ATOM 670 C C . TRP A 1 89 ? -0.800 -2.424 -12.436 1.00 97.44 89 TRP A C 1
ATOM 672 O O . TRP A 1 89 ? -2.022 -2.514 -12.602 1.00 97.44 89 TRP A O 1
ATOM 682 N N . PHE A 1 90 ? -0.198 -1.299 -12.061 1.00 97.31 90 PHE A N 1
ATOM 683 C CA . PHE A 1 90 ? -0.831 0.018 -12.046 1.00 97.31 90 PHE A CA 1
ATOM 684 C C . PHE A 1 90 ? 0.151 1.092 -12.511 1.00 97.31 90 PHE A C 1
ATOM 686 O O . PHE A 1 90 ? 1.365 0.906 -12.439 1.00 97.31 90 PHE A O 1
ATOM 693 N N . ALA A 1 91 ? -0.362 2.226 -12.974 1.00 95.81 91 ALA A N 1
ATOM 694 C CA . ALA A 1 91 ? 0.456 3.386 -13.303 1.00 95.81 91 ALA A CA 1
ATOM 695 C C . ALA A 1 91 ? 0.394 4.460 -12.206 1.00 95.81 91 ALA A C 1
ATOM 697 O O . ALA A 1 91 ? -0.629 4.593 -11.524 1.00 95.81 91 ALA A O 1
ATOM 698 N N . PRO A 1 92 ? 1.459 5.263 -12.052 1.00 94.50 92 PRO A N 1
ATOM 699 C CA . PRO A 1 92 ? 1.377 6.505 -11.298 1.00 94.50 92 PRO A CA 1
ATOM 700 C C . PRO A 1 92 ? 0.310 7.432 -11.890 1.00 94.50 92 PRO A C 1
ATOM 702 O O . PRO A 1 92 ? 0.136 7.492 -13.110 1.00 94.50 92 PRO A O 1
ATOM 705 N N . SER A 1 93 ? -0.385 8.191 -11.043 1.00 94.31 93 SER A N 1
ATOM 706 C CA . SER A 1 93 ? -1.498 9.053 -11.470 1.00 94.31 93 SER A CA 1
ATOM 707 C C . SER A 1 93 ? -1.115 10.161 -12.456 1.00 94.31 93 SER A C 1
ATOM 709 O O . SER A 1 93 ? -1.962 10.594 -13.233 1.00 94.31 93 SER A O 1
ATOM 711 N N . TYR A 1 94 ? 0.153 10.577 -12.481 1.00 91.69 94 TYR A N 1
ATOM 712 C CA . TYR A 1 94 ? 0.671 11.585 -13.412 1.00 91.69 94 TYR A CA 1
ATOM 713 C C . TYR A 1 94 ? 1.040 11.034 -14.798 1.00 91.69 94 TYR A C 1
ATOM 715 O O . TYR A 1 94 ? 1.374 11.815 -15.688 1.00 91.69 94 TYR A O 1
ATOM 723 N N . MET A 1 95 ? 1.012 9.713 -15.000 1.00 92.50 95 MET A N 1
ATOM 724 C CA . MET A 1 95 ? 1.280 9.103 -16.302 1.00 92.50 95 MET A CA 1
ATOM 725 C C . MET A 1 95 ? -0.021 8.820 -17.051 1.00 92.50 95 MET A C 1
ATOM 727 O O . MET A 1 95 ? -0.996 8.328 -16.479 1.00 92.50 95 MET A O 1
ATOM 731 N N . ASP A 1 96 ? -0.029 9.091 -18.355 1.00 91.81 96 ASP A N 1
ATOM 732 C CA . ASP A 1 96 ? -1.156 8.752 -19.220 1.00 91.81 96 ASP A CA 1
ATOM 733 C C . ASP A 1 96 ? -0.910 7.412 -19.916 1.00 91.81 96 ASP A C 1
ATOM 735 O O . ASP A 1 96 ? -0.297 7.326 -20.978 1.00 91.81 96 ASP A O 1
ATOM 739 N N . LEU A 1 97 ? -1.320 6.339 -19.239 1.00 90.81 97 LEU A N 1
ATOM 740 C CA . LEU A 1 97 ? -1.154 4.960 -19.686 1.00 90.81 97 LEU A CA 1
ATOM 741 C C . LEU A 1 97 ? -2.500 4.225 -19.626 1.00 90.81 97 LEU A C 1
ATOM 743 O O . LEU A 1 97 ? -3.297 4.497 -18.726 1.00 90.81 97 LEU A O 1
ATOM 747 N N . PRO A 1 98 ? -2.752 3.252 -20.523 1.00 90.50 98 PRO A N 1
ATOM 748 C CA . PRO A 1 98 ? -3.998 2.484 -20.567 1.00 90.50 98 PRO A CA 1
ATOM 749 C C . PRO A 1 98 ? -4.039 1.378 -19.494 1.00 90.50 98 PRO A C 1
ATOM 751 O O . PRO A 1 98 ? -4.369 0.229 -19.775 1.00 90.50 98 PRO A O 1
ATOM 754 N N . VAL A 1 99 ? -3.662 1.709 -18.259 1.00 93.12 99 VAL A N 1
ATOM 755 C CA . VAL A 1 99 ? -3.739 0.838 -17.079 1.00 93.12 99 VAL A CA 1
ATOM 756 C C . VAL A 1 99 ? -4.341 1.629 -15.915 1.00 93.12 99 VAL A C 1
ATOM 758 O O . VAL A 1 99 ? -4.260 2.859 -15.913 1.00 93.12 99 VAL A O 1
ATOM 761 N N . PRO A 1 100 ? -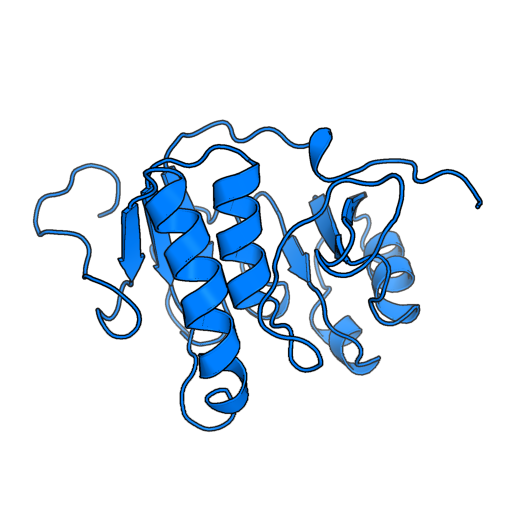4.941 0.968 -14.911 1.00 96.38 100 PRO A N 1
ATOM 762 C CA . PRO A 1 100 ? -5.461 1.664 -13.743 1.00 96.38 100 PRO A CA 1
ATOM 763 C C . PRO A 1 100 ? -4.376 2.485 -13.047 1.00 96.38 100 PRO A C 1
ATOM 765 O O . PRO A 1 100 ? -3.212 2.080 -12.990 1.00 96.38 100 PRO A O 1
ATOM 768 N N . ARG A 1 101 ? -4.773 3.638 -12.512 1.00 96.19 101 ARG A N 1
ATOM 769 C CA . ARG A 1 101 ? -3.869 4.619 -11.913 1.00 96.19 101 ARG A CA 1
ATOM 770 C C . ARG A 1 101 ? -4.182 4.823 -10.443 1.00 96.19 101 ARG A C 1
ATOM 772 O O . ARG A 1 101 ? -5.353 4.868 -10.076 1.00 96.19 101 ARG A O 1
ATOM 779 N N . ILE A 1 102 ? -3.142 5.001 -9.634 1.00 96.25 102 ILE A N 1
ATOM 780 C CA . ILE A 1 102 ? -3.263 5.430 -8.237 1.00 96.25 102 ILE A CA 1
ATOM 781 C C . ILE A 1 102 ? -2.235 6.515 -7.923 1.00 96.25 102 ILE A C 1
ATOM 783 O O . ILE A 1 102 ? -1.172 6.580 -8.543 1.00 96.25 102 ILE A O 1
ATOM 787 N N . THR A 1 103 ? -2.538 7.353 -6.937 1.00 95.69 103 THR A N 1
ATOM 788 C CA . THR A 1 103 ? -1.594 8.337 -6.406 1.00 95.69 103 THR A CA 1
ATOM 789 C C . THR A 1 103 ? -0.820 7.717 -5.242 1.00 95.69 103 THR A C 1
ATOM 791 O O . THR A 1 103 ? -1.359 7.546 -4.153 1.00 95.69 103 THR A O 1
ATOM 794 N N . ALA A 1 104 ? 0.455 7.376 -5.446 1.00 93.31 104 ALA A N 1
ATOM 795 C CA . ALA A 1 104 ? 1.313 6.754 -4.426 1.00 93.31 104 ALA A CA 1
ATOM 796 C C . ALA A 1 104 ? 2.146 7.770 -3.613 1.00 93.31 104 ALA A C 1
ATOM 798 O O . ALA A 1 104 ? 3.139 7.416 -2.971 1.00 93.31 104 ALA A O 1
ATOM 799 N N . GLY A 1 105 ? 1.766 9.046 -3.652 1.00 92.12 105 GLY A N 1
ATOM 800 C CA . GLY A 1 105 ? 2.488 10.158 -3.042 1.00 92.12 105 GLY A CA 1
ATOM 801 C C . GLY A 1 105 ? 2.683 11.304 -4.030 1.00 92.12 105 GLY A C 1
ATOM 802 O O . GLY A 1 105 ? 1.868 11.507 -4.927 1.00 92.12 105 GLY A O 1
ATOM 803 N N . LYS A 1 106 ? 3.763 12.069 -3.856 1.00 91.00 106 LYS A N 1
ATOM 804 C CA . LYS A 1 106 ? 4.097 13.216 -4.708 1.00 91.00 106 LYS A CA 1
ATOM 805 C C . LYS A 1 106 ? 5.346 12.897 -5.519 1.00 91.00 106 LYS A C 1
ATOM 807 O O . LYS A 1 106 ? 6.385 12.605 -4.934 1.00 91.00 106 LYS A O 1
ATOM 812 N N . PHE A 1 107 ? 5.275 13.003 -6.845 1.00 85.88 107 PHE A N 1
ATOM 813 C CA . PHE A 1 107 ? 6.462 12.903 -7.699 1.00 85.88 107 PHE A CA 1
ATOM 814 C C . PHE A 1 107 ? 7.523 13.947 -7.287 1.00 85.88 107 PHE A C 1
ATOM 816 O O . PHE A 1 107 ? 7.160 15.090 -6.999 1.00 85.88 107 PHE A O 1
ATOM 823 N N . PRO A 1 108 ? 8.826 13.606 -7.265 1.00 84.12 108 PRO A N 1
ATOM 824 C CA . PRO A 1 108 ? 9.442 12.321 -7.630 1.00 84.12 108 PRO A CA 1
ATOM 825 C C . PRO A 1 108 ? 9.596 11.332 -6.460 1.00 84.12 108 PRO A C 1
ATOM 827 O O . PRO A 1 108 ? 10.363 10.381 -6.548 1.00 84.12 108 PRO A O 1
ATOM 830 N N . ARG A 1 109 ? 8.925 11.568 -5.330 1.00 84.38 109 ARG A N 1
ATOM 831 C CA . ARG A 1 109 ? 9.088 10.819 -4.076 1.00 84.38 109 ARG A CA 1
ATOM 832 C C . ARG A 1 109 ? 7.805 10.078 -3.707 1.00 84.38 109 ARG A C 1
ATOM 834 O O . ARG A 1 109 ? 7.139 10.393 -2.720 1.00 84.38 109 ARG A O 1
ATOM 841 N N . GLU A 1 110 ? 7.460 9.085 -4.516 1.00 89.00 110 GLU A N 1
ATOM 842 C CA . GLU A 1 110 ? 6.389 8.137 -4.200 1.00 89.00 110 GLU A CA 1
ATOM 843 C C . GLU A 1 110 ? 6.837 7.155 -3.100 1.00 89.00 110 GLU A C 1
ATOM 845 O O . GLU A 1 110 ? 8.028 6.999 -2.823 1.00 89.00 110 GLU A O 1
ATOM 850 N N . ASN A 1 111 ? 5.881 6.528 -2.413 1.00 93.25 111 ASN A N 1
ATOM 851 C CA . ASN A 1 111 ? 6.156 5.674 -1.260 1.00 93.25 111 ASN A CA 1
ATOM 852 C C . ASN A 1 111 ? 5.255 4.437 -1.257 1.00 93.25 111 ASN A C 1
ATOM 854 O O . ASN A 1 111 ? 4.035 4.560 -1.337 1.00 93.25 111 ASN A O 1
ATOM 858 N N . SER A 1 112 ? 5.830 3.246 -1.070 1.00 94.88 112 SER A N 1
ATOM 859 C CA . SER A 1 112 ? 5.058 1.993 -1.081 1.00 94.88 112 SER A CA 1
ATOM 860 C C . SER A 1 112 ? 4.000 1.926 0.025 1.00 94.88 112 SER A C 1
ATOM 862 O O . SER A 1 112 ? 2.934 1.366 -0.194 1.00 94.88 112 SER A O 1
ATOM 864 N N . GLY A 1 113 ? 4.237 2.542 1.188 1.00 95.69 113 GLY A N 1
ATOM 865 C CA . GLY A 1 113 ? 3.239 2.628 2.255 1.00 95.69 113 GLY A CA 1
ATOM 866 C C . GLY A 1 113 ? 2.049 3.517 1.886 1.00 95.69 113 GLY A C 1
ATOM 867 O O . GLY A 1 113 ? 0.907 3.142 2.136 1.00 95.69 113 GLY A O 1
ATOM 868 N N . LEU A 1 114 ? 2.293 4.656 1.230 1.00 96.62 114 LEU A N 1
ATOM 869 C CA . LEU A 1 114 ? 1.224 5.495 0.671 1.00 96.62 114 LEU A CA 1
ATOM 870 C C . LEU A 1 114 ? 0.499 4.794 -0.485 1.00 96.62 114 LEU A C 1
ATOM 872 O O . LEU A 1 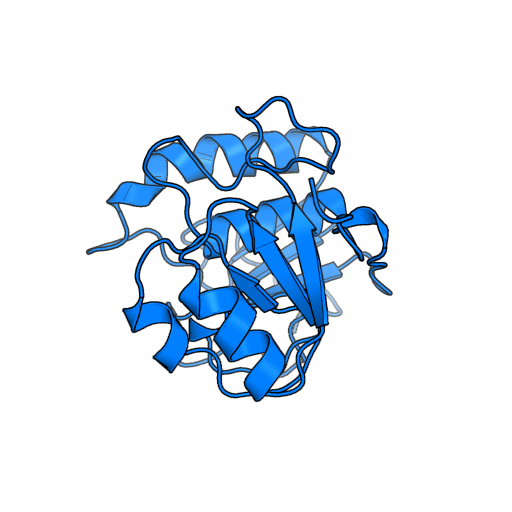114 ? -0.726 4.870 -0.567 1.00 96.62 114 LEU A O 1
ATOM 876 N N . ALA A 1 115 ? 1.228 4.050 -1.322 1.00 97.31 115 ALA A N 1
ATOM 877 C CA . ALA A 1 115 ? 0.647 3.219 -2.372 1.00 97.31 115 ALA A CA 1
ATOM 878 C C . ALA A 1 115 ? -0.305 2.159 -1.797 1.00 97.31 115 ALA A C 1
ATOM 880 O O . ALA A 1 115 ? -1.384 1.960 -2.347 1.00 97.31 115 ALA A O 1
ATOM 881 N N . CYS A 1 116 ? 0.035 1.522 -0.666 1.00 97.62 116 CYS A N 1
ATOM 882 C CA . CYS A 1 116 ? -0.873 0.594 0.011 1.00 97.62 116 CYS A CA 1
ATOM 883 C C . CYS A 1 116 ? -2.202 1.261 0.398 1.00 97.62 116 CYS A C 1
ATOM 885 O O . CYS A 1 116 ? -3.259 0.656 0.224 1.00 97.62 116 CYS A O 1
ATOM 887 N N . VAL A 1 117 ? -2.162 2.497 0.912 1.00 97.50 117 VAL A N 1
ATOM 888 C CA . VAL A 1 117 ? -3.373 3.246 1.290 1.00 97.50 117 VAL A CA 1
ATOM 889 C C . VAL A 1 117 ? -4.204 3.582 0.057 1.00 97.50 117 VAL A C 1
ATOM 891 O O . VAL A 1 117 ? -5.393 3.269 0.022 1.00 97.50 117 VAL A O 1
ATOM 894 N N . ALA A 1 118 ? -3.581 4.158 -0.972 1.00 97.69 118 ALA A N 1
ATOM 895 C CA . ALA A 1 118 ? -4.259 4.498 -2.220 1.00 97.69 118 ALA A CA 1
ATOM 896 C C . ALA A 1 118 ? -4.886 3.262 -2.884 1.00 97.69 118 ALA A C 1
ATOM 898 O O . ALA A 1 118 ? -6.012 3.314 -3.376 1.00 97.69 118 ALA A O 1
ATOM 899 N N . LEU A 1 119 ? -4.197 2.121 -2.830 1.00 97.81 119 LEU A N 1
ATOM 900 C CA . LEU A 1 119 ? -4.708 0.867 -3.361 1.00 97.81 119 LEU A CA 1
ATOM 901 C C . LEU A 1 119 ? -5.874 0.309 -2.536 1.00 97.81 119 LEU A C 1
ATOM 903 O O . LEU A 1 119 ? -6.844 -0.168 -3.117 1.00 97.81 119 LEU A O 1
ATOM 907 N N . ALA A 1 120 ? -5.841 0.410 -1.203 1.00 96.94 120 ALA A N 1
ATOM 908 C CA . ALA A 1 120 ? -6.984 0.032 -0.366 1.00 96.94 120 ALA A CA 1
ATOM 909 C C . ALA A 1 120 ? -8.245 0.826 -0.748 1.00 96.94 120 ALA A C 1
ATOM 911 O O . ALA A 1 120 ? -9.329 0.251 -0.873 1.00 96.94 120 ALA A O 1
ATOM 912 N N . VAL A 1 121 ? -8.091 2.136 -0.977 1.00 96.56 121 VAL A N 1
ATOM 913 C CA . VAL A 1 121 ? -9.173 3.023 -1.434 1.00 96.56 121 VAL A CA 1
ATOM 914 C C . VAL A 1 121 ? -9.662 2.605 -2.821 1.00 96.56 121 VAL A C 1
ATOM 916 O O . VAL A 1 121 ? -10.862 2.409 -3.006 1.00 96.56 121 VAL A O 1
ATOM 919 N N . PHE A 1 122 ? -8.746 2.398 -3.773 1.00 96.81 122 PHE A N 1
ATOM 920 C CA . PHE A 1 122 ? -9.068 1.962 -5.137 1.00 96.81 122 PHE A CA 1
ATOM 921 C C . PHE A 1 122 ? -9.874 0.655 -5.156 1.00 96.81 122 PHE A C 1
ATOM 923 O O . PHE A 1 122 ? -10.848 0.527 -5.894 1.00 96.81 122 PHE A O 1
ATOM 930 N N . LEU A 1 123 ? -9.513 -0.301 -4.298 1.00 96.00 123 LEU A N 1
ATOM 931 C CA . LEU A 1 123 ? -10.191 -1.593 -4.187 1.00 96.00 123 LEU A CA 1
ATOM 932 C C . LEU A 1 123 ? -11.498 -1.534 -3.368 1.00 96.00 123 LEU A C 1
ATOM 934 O O . LEU A 1 123 ? -12.144 -2.561 -3.136 1.00 96.00 123 LEU A O 1
ATOM 938 N N . GLY A 1 124 ? -11.919 -0.340 -2.942 1.00 95.00 124 GLY A N 1
ATOM 939 C CA . GLY A 1 124 ? -13.225 -0.094 -2.339 1.00 95.00 124 GLY A CA 1
ATOM 940 C C . GLY A 1 124 ? -13.316 -0.394 -0.843 1.00 95.00 124 GLY A C 1
ATOM 941 O O . GLY A 1 124 ? -14.416 -0.721 -0.367 1.00 95.00 124 GLY A O 1
ATOM 942 N N . ALA A 1 125 ? -12.199 -0.296 -0.111 1.00 95.25 125 ALA A N 1
ATOM 943 C CA . ALA A 1 125 ? -12.215 -0.243 1.349 1.00 95.25 125 ALA A CA 1
ATOM 944 C C . ALA A 1 125 ? -12.990 0.996 1.838 1.00 95.25 125 ALA A C 1
ATOM 946 O O . ALA A 1 125 ? -13.037 2.029 1.177 1.00 95.25 125 ALA A O 1
ATOM 947 N N . ARG A 1 126 ? -13.626 0.877 3.003 1.00 94.81 126 ARG A N 1
ATOM 948 C CA . ARG A 1 126 ? -14.340 1.953 3.711 1.00 94.81 126 ARG A CA 1
ATOM 949 C C . ARG A 1 126 ? -13.628 2.368 4.989 1.00 94.81 126 ARG A C 1
ATOM 951 O O . ARG A 1 126 ? -13.706 3.525 5.374 1.00 94.81 126 ARG A O 1
ATOM 958 N N . GLU A 1 127 ? -12.909 1.440 5.606 1.00 94.25 127 GLU A N 1
ATOM 959 C CA . GLU A 1 127 ? -12.067 1.705 6.766 1.00 94.25 127 GLU A CA 1
ATOM 960 C C . GLU A 1 127 ? -10.684 1.091 6.528 1.00 94.25 127 GLU A C 1
ATOM 962 O O . GLU A 1 127 ? -10.568 -0.077 6.134 1.00 94.25 127 GLU A O 1
ATOM 967 N N . VAL A 1 128 ? -9.634 1.867 6.779 1.00 95.25 128 VAL A N 1
ATOM 968 C CA . VAL A 1 128 ? -8.245 1.432 6.637 1.00 95.25 128 VAL A CA 1
ATOM 969 C C . VAL A 1 128 ? -7.516 1.662 7.952 1.00 95.25 128 VAL A C 1
ATOM 971 O O . VAL A 1 128 ? -7.453 2.789 8.436 1.00 95.25 128 VAL A O 1
ATOM 974 N N . LEU A 1 129 ? -6.935 0.603 8.511 1.00 94.81 129 LEU A N 1
ATOM 975 C CA . LEU A 1 129 ? -6.054 0.684 9.672 1.00 94.81 129 LEU A CA 1
ATOM 976 C C . LEU A 1 129 ? -4.602 0.599 9.214 1.00 94.81 129 LEU A C 1
ATOM 978 O O . LEU A 1 129 ? -4.200 -0.377 8.587 1.00 94.81 129 LEU A O 1
ATOM 982 N N . LEU A 1 130 ? -3.814 1.608 9.553 1.00 95.31 130 LEU A N 1
ATOM 983 C CA . LEU A 1 130 ? -2.392 1.695 9.268 1.00 95.31 130 LEU A CA 1
ATOM 984 C C . LEU A 1 130 ? -1.593 1.163 10.453 1.00 95.31 130 LEU A C 1
ATOM 986 O O . LEU A 1 130 ? -1.744 1.629 11.583 1.00 95.31 130 LEU A O 1
ATOM 990 N N . SER A 1 131 ? -0.689 0.230 10.182 1.00 94.06 131 SER A N 1
ATOM 991 C CA . SER A 1 131 ? 0.252 -0.294 11.163 1.00 94.06 131 SER A CA 1
ATOM 992 C C . SER A 1 131 ? 1.661 -0.288 10.579 1.00 94.06 131 SER A C 1
ATOM 994 O O . SER A 1 131 ? 1.900 -0.805 9.492 1.00 94.06 131 SER A O 1
ATOM 996 N N . GLY A 1 132 ? 2.609 0.358 11.258 1.00 92.06 132 GLY A N 1
ATOM 997 C CA . GLY A 1 132 ? 3.984 0.474 10.757 1.00 92.06 132 GLY A CA 1
ATOM 998 C C . GLY A 1 132 ? 4.131 1.300 9.469 1.00 92.06 132 GLY A C 1
ATOM 999 O O . GLY A 1 132 ? 5.173 1.267 8.817 1.00 92.06 132 GLY A O 1
ATOM 1000 N N . ILE A 1 133 ? 3.130 2.096 9.095 1.00 92.06 133 ILE A N 1
ATOM 1001 C CA . ILE A 1 133 ? 3.317 3.161 8.108 1.00 92.06 133 ILE A CA 1
ATOM 1002 C C . ILE A 1 133 ? 3.880 4.359 8.867 1.00 92.06 133 ILE A C 1
ATOM 1004 O O . ILE A 1 133 ? 3.163 5.011 9.618 1.00 92.06 133 ILE A O 1
ATOM 1008 N N . ARG A 1 134 ? 5.184 4.618 8.725 1.00 84.75 134 ARG A N 1
ATOM 1009 C CA . ARG A 1 134 ? 5.863 5.745 9.379 1.00 84.75 134 ARG A CA 1
ATOM 1010 C C . ARG A 1 134 ? 6.448 6.686 8.339 1.00 84.75 134 ARG A C 1
ATOM 1012 O O . ARG A 1 134 ? 7.241 6.269 7.501 1.00 84.75 134 ARG A O 1
ATOM 1019 N N . LEU A 1 135 ? 6.085 7.962 8.439 1.00 87.88 135 LEU A N 1
ATOM 1020 C CA . LEU A 1 135 ? 6.589 9.053 7.597 1.00 87.88 135 LEU A CA 1
ATOM 1021 C C . LEU A 1 135 ? 7.412 10.035 8.441 1.00 87.88 135 LEU A C 1
ATOM 1023 O O . LEU A 1 135 ? 7.269 11.245 8.336 1.00 87.88 135 LEU A O 1
ATOM 1027 N N . SER A 1 136 ? 8.237 9.507 9.342 1.00 85.50 136 SER A N 1
ATOM 1028 C CA . SER A 1 136 ? 9.082 10.276 10.261 1.00 85.50 136 SER A CA 1
ATOM 1029 C C . SER A 1 136 ? 10.552 9.870 10.130 1.00 85.50 136 SER A C 1
ATOM 1031 O O . SER A 1 136 ? 10.886 8.876 9.474 1.00 85.50 136 SER A O 1
ATOM 1033 N N . GLY A 1 137 ? 11.457 10.662 10.716 1.00 86.81 137 GLY A N 1
ATOM 1034 C CA . GLY A 1 137 ? 12.903 10.446 10.598 1.00 86.81 137 GLY A CA 1
ATOM 1035 C C . GLY A 1 137 ? 13.337 10.406 9.131 1.00 86.81 137 GLY A C 1
ATOM 1036 O O . GLY A 1 137 ? 12.969 11.281 8.348 1.00 86.81 137 GLY A O 1
ATOM 1037 N N . ARG A 1 138 ? 14.044 9.343 8.722 1.00 82.06 138 ARG A N 1
ATOM 1038 C CA . ARG A 1 138 ? 14.464 9.152 7.319 1.00 82.06 138 ARG A CA 1
ATOM 1039 C C . ARG A 1 138 ? 13.306 9.063 6.313 1.00 82.06 138 ARG A C 1
ATOM 1041 O O . ARG A 1 138 ? 13.524 9.222 5.120 1.00 82.06 138 ARG A O 1
ATOM 1048 N N . TYR A 1 139 ? 12.082 8.808 6.778 1.00 85.12 139 TYR A N 1
ATOM 1049 C CA . TYR A 1 139 ? 10.882 8.722 5.943 1.00 85.12 139 TYR A CA 1
ATOM 1050 C C . TYR A 1 139 ? 10.085 10.038 5.888 1.00 85.12 139 TYR A C 1
ATOM 1052 O O . TYR A 1 139 ? 9.084 10.104 5.179 1.00 85.12 139 TYR A O 1
ATOM 1060 N N . ALA A 1 140 ? 10.527 11.099 6.578 1.00 88.94 140 ALA A N 1
ATOM 1061 C CA . ALA A 1 140 ? 9.858 12.408 6.573 1.00 88.94 140 ALA A CA 1
ATOM 1062 C C . ALA A 1 140 ? 9.771 13.042 5.175 1.00 88.94 140 ALA A C 1
ATOM 1064 O O . ALA A 1 140 ? 8.839 13.780 4.872 1.00 88.94 140 ALA A O 1
ATOM 1065 N N . GLN A 1 141 ? 10.693 12.677 4.283 1.00 88.25 141 GLN A N 1
ATOM 1066 C CA . GLN A 1 141 ? 10.700 13.086 2.878 1.00 88.25 141 GLN A CA 1
ATOM 1067 C C . GLN A 1 141 ? 9.448 12.687 2.075 1.00 88.25 141 GLN A C 1
ATOM 1069 O O . GLN A 1 141 ? 9.259 13.197 0.975 1.00 88.25 141 GLN A O 1
ATOM 1074 N N . PHE A 1 142 ? 8.614 11.786 2.603 1.00 90.38 142 PHE A N 1
ATOM 1075 C CA . PHE A 1 142 ? 7.369 11.331 1.981 1.00 90.38 142 PHE A CA 1
ATOM 1076 C C . PHE A 1 142 ? 6.121 12.047 2.530 1.00 90.38 142 PHE A C 1
ATOM 1078 O O . PHE A 1 142 ? 5.008 11.755 2.093 1.00 90.38 142 PHE A O 1
ATOM 1085 N N . MET A 1 143 ? 6.281 12.980 3.479 1.00 89.38 143 MET A N 1
ATOM 1086 C CA . MET A 1 143 ? 5.159 13.636 4.157 1.00 89.38 143 MET A CA 1
ATOM 1087 C C . MET A 1 143 ? 4.285 14.457 3.202 1.00 89.38 143 MET A C 1
ATOM 1089 O O . MET A 1 143 ? 3.066 14.362 3.274 1.00 89.38 143 MET A O 1
ATOM 1093 N N . GLU A 1 144 ? 4.874 15.187 2.250 1.00 87.62 144 GLU A N 1
ATOM 1094 C CA . GLU A 1 144 ? 4.099 15.962 1.265 1.00 87.62 144 GLU A CA 1
ATOM 1095 C C . GLU A 1 144 ? 3.173 15.070 0.422 1.00 87.62 144 GLU A C 1
ATOM 1097 O O . GLU A 1 144 ? 2.047 15.441 0.102 1.00 87.62 144 GLU A O 1
ATOM 1102 N N . GLY A 1 145 ? 3.626 13.858 0.085 1.00 90.50 145 GLY A N 1
ATOM 1103 C CA . GLY A 1 145 ? 2.805 12.883 -0.630 1.00 90.50 145 GLY A CA 1
ATOM 1104 C C . GLY A 1 145 ? 1.631 12.365 0.202 1.00 90.50 145 GLY A C 1
ATOM 1105 O O . GLY A 1 145 ? 0.590 12.028 -0.361 1.00 90.50 145 GLY A O 1
ATOM 1106 N N . LYS A 1 146 ? 1.769 12.331 1.536 1.00 94.62 146 LYS A N 1
ATOM 1107 C CA . LYS A 1 146 ? 0.726 11.860 2.458 1.00 94.62 146 LYS A CA 1
ATOM 1108 C C . LYS A 1 146 ? -0.554 12.661 2.306 1.00 94.62 146 LYS A C 1
ATOM 1110 O O . LYS A 1 146 ? -1.626 12.075 2.233 1.00 94.62 146 LYS A O 1
ATOM 1115 N N . GLU A 1 147 ? -0.445 13.985 2.284 1.00 92.62 147 GLU A N 1
ATOM 1116 C CA . GLU A 1 147 ? -1.607 14.877 2.262 1.00 92.62 147 GLU A CA 1
ATOM 1117 C C . GLU A 1 147 ? -2.468 14.649 1.020 1.00 92.62 147 GLU A C 1
ATOM 1119 O O . GLU A 1 147 ? -3.694 14.645 1.109 1.00 92.62 147 GLU A O 1
ATOM 1124 N N . ILE A 1 148 ? -1.830 14.376 -0.122 1.00 94.62 148 ILE A N 1
ATOM 1125 C CA . ILE A 1 148 ? -2.519 14.073 -1.378 1.00 94.62 148 ILE A CA 1
ATOM 1126 C C . ILE A 1 148 ? -3.320 12.774 -1.234 1.00 94.62 148 ILE A C 1
ATOM 1128 O O . ILE A 1 148 ? -4.535 12.784 -1.427 1.00 94.62 148 ILE A O 1
ATOM 1132 N N . VAL A 1 149 ? -2.661 11.690 -0.811 1.00 96.94 149 VAL A N 1
ATOM 1133 C CA . VAL A 1 149 ? -3.288 10.365 -0.653 1.00 96.94 149 VAL A CA 1
ATOM 1134 C C . VAL A 1 149 ? -4.408 10.388 0.392 1.00 96.94 149 VAL A C 1
ATOM 1136 O O . VAL A 1 149 ? -5.476 9.816 0.189 1.00 96.94 149 VAL A O 1
ATOM 1139 N N . PHE A 1 150 ? -4.198 11.072 1.519 1.00 96.56 150 PHE A N 1
ATOM 1140 C CA . PHE A 1 150 ? -5.170 11.118 2.614 1.00 96.56 150 PHE A CA 1
ATOM 1141 C C . PHE A 1 150 ? -6.394 11.957 2.241 1.00 96.56 150 PHE A C 1
ATOM 1143 O O . PHE A 1 150 ? -7.515 11.610 2.614 1.00 96.56 150 PHE A O 1
ATOM 1150 N N . ARG A 1 151 ? -6.205 13.032 1.470 1.00 95.75 151 ARG A N 1
ATOM 1151 C CA . ARG A 1 151 ? -7.315 13.825 0.937 1.00 95.75 151 ARG A CA 1
ATOM 1152 C C . ARG A 1 151 ? -8.135 13.037 -0.081 1.00 95.75 151 ARG A C 1
ATOM 1154 O O . ARG A 1 151 ? -9.357 13.121 -0.038 1.00 95.75 151 ARG A O 1
ATOM 1161 N N . GLU A 1 152 ? -7.495 12.260 -0.954 1.00 96.00 152 GLU A N 1
ATOM 1162 C CA . GLU A 1 152 ? -8.200 11.365 -1.882 1.00 96.00 152 GLU A CA 1
ATOM 1163 C C . GLU A 1 152 ? -9.018 10.303 -1.131 1.00 96.00 152 GLU A C 1
ATOM 1165 O O . GLU A 1 152 ? -10.193 10.104 -1.437 1.00 96.00 152 GLU A O 1
ATOM 1170 N N . ALA A 1 153 ? -8.441 9.681 -0.096 1.00 97.00 153 ALA A N 1
ATOM 1171 C CA . ALA A 1 153 ? -9.151 8.723 0.753 1.00 97.00 153 ALA A CA 1
ATOM 1172 C C . ALA A 1 153 ? -10.383 9.352 1.429 1.00 97.00 153 ALA A C 1
ATOM 1174 O O . ALA A 1 153 ? -11.484 8.805 1.357 1.00 97.00 153 ALA A O 1
ATOM 1175 N N . SER A 1 154 ? -10.214 10.534 2.028 1.00 95.69 154 SER A N 1
ATOM 1176 C CA . SER A 1 154 ? -11.309 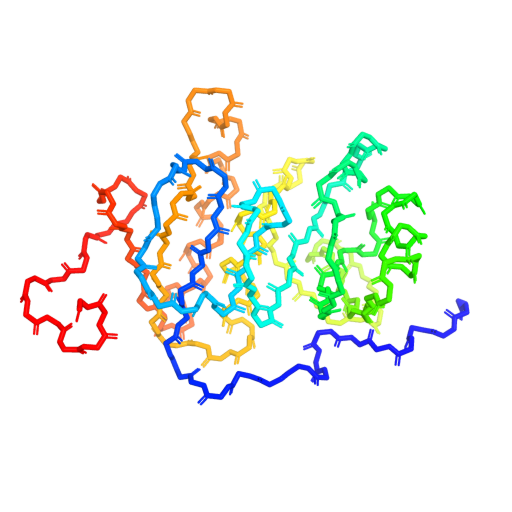11.278 2.659 1.00 95.69 154 SER A CA 1
ATOM 1177 C C . SER A 1 154 ? -12.394 11.669 1.648 1.00 95.69 154 SER A C 1
ATOM 1179 O O . SER A 1 154 ? -13.579 11.447 1.895 1.00 95.69 154 SER A O 1
ATOM 1181 N N . GLY A 1 155 ? -12.006 12.149 0.460 1.00 96.56 155 GLY A N 1
ATOM 1182 C CA . GLY A 1 155 ? -12.934 12.470 -0.630 1.00 96.56 155 GLY A CA 1
ATOM 1183 C C . GLY A 1 155 ? -13.729 11.262 -1.141 1.00 96.56 155 GLY A C 1
ATOM 1184 O O . GLY A 1 155 ? -14.864 11.416 -1.584 1.00 96.56 155 GLY A O 1
ATOM 1185 N N . ALA A 1 156 ? -13.176 10.052 -1.020 1.00 95.62 156 ALA A N 1
ATOM 1186 C CA . ALA A 1 156 ? -13.863 8.793 -1.314 1.00 95.62 156 ALA A CA 1
ATOM 1187 C C . ALA A 1 156 ? -14.738 8.270 -0.148 1.00 95.62 156 ALA A C 1
ATOM 1189 O O . ALA A 1 156 ? -15.354 7.202 -0.258 1.00 95.62 156 ALA A O 1
ATOM 1190 N N . GLY A 1 157 ? -14.806 9.001 0.970 1.00 96.06 157 GLY A N 1
ATOM 1191 C CA . GLY A 1 157 ? -15.539 8.610 2.173 1.00 96.06 157 GLY A CA 1
ATOM 1192 C C . GLY A 1 157 ? -14.893 7.442 2.921 1.00 96.06 157 GLY A C 1
ATOM 1193 O O . GLY A 1 157 ? -15.608 6.598 3.461 1.00 96.06 157 GLY A O 1
ATOM 1194 N N . VAL A 1 158 ? -13.560 7.345 2.894 1.00 96.06 158 VAL A N 1
ATOM 1195 C CA . VAL A 1 158 ? -12.792 6.302 3.586 1.00 96.06 158 VAL A CA 1
ATOM 1196 C C . VAL A 1 158 ? -12.241 6.840 4.901 1.00 96.06 158 VAL A C 1
ATOM 1198 O O . VAL A 1 158 ? -11.548 7.857 4.929 1.00 96.06 158 VAL A O 1
ATOM 1201 N N . SER A 1 159 ? -12.503 6.122 5.990 1.00 95.38 159 SER A N 1
ATOM 1202 C CA . SER A 1 159 ? -11.925 6.413 7.302 1.00 95.38 159 SER A CA 1
ATOM 1203 C C . SER A 1 159 ? -10.529 5.805 7.412 1.00 95.38 159 SER A C 1
ATOM 1205 O O . SER A 1 159 ? -10.345 4.610 7.169 1.00 95.38 159 SER A O 1
ATOM 1207 N N . LEU A 1 160 ? -9.545 6.623 7.785 1.00 95.62 160 LEU A N 1
ATOM 1208 C CA . LEU A 1 160 ? -8.167 6.194 8.014 1.00 95.62 160 LEU A CA 1
ATOM 1209 C C . LEU A 1 160 ? -7.860 6.218 9.510 1.00 95.62 160 LEU A C 1
ATOM 1211 O O . LEU A 1 160 ? -8.034 7.248 10.156 1.00 95.62 160 LEU A O 1
ATOM 1215 N N . TYR A 1 161 ? -7.314 5.122 10.025 1.00 94.38 161 TYR A N 1
ATOM 1216 C CA . TYR A 1 161 ? -6.860 4.990 11.406 1.00 94.38 161 TYR A CA 1
ATOM 1217 C C . TYR A 1 161 ? -5.388 4.590 11.455 1.00 94.38 161 TYR A C 1
ATOM 1219 O O . TYR A 1 161 ? -4.922 3.915 10.541 1.00 94.38 161 TYR A O 1
ATOM 1227 N N . SER A 1 162 ? -4.649 4.936 12.509 1.00 93.00 162 SER A N 1
ATOM 1228 C CA . SER A 1 162 ? -3.319 4.361 12.751 1.00 93.00 162 SER A CA 1
ATOM 1229 C C . SER A 1 162 ? -3.205 3.760 14.144 1.00 93.00 162 SER A C 1
ATOM 1231 O O . SER A 1 162 ? -3.772 4.261 15.112 1.00 93.00 162 SER A O 1
ATOM 1233 N N . THR A 1 163 ? -2.457 2.661 14.263 1.00 90.31 163 THR A N 1
ATOM 1234 C CA . THR A 1 163 ? -2.282 1.964 15.548 1.00 90.31 163 THR A CA 1
ATOM 1235 C C . THR A 1 163 ? -1.599 2.836 16.603 1.00 90.31 163 THR A C 1
ATOM 1237 O O . THR A 1 163 ? -1.832 2.666 17.794 1.00 90.31 163 THR A O 1
ATOM 1240 N N . ASP A 1 164 ? -0.751 3.773 16.178 1.00 87.19 164 ASP A N 1
ATOM 1241 C CA . ASP A 1 164 ? -0.020 4.687 17.058 1.00 87.19 164 ASP A CA 1
ATOM 1242 C C . ASP A 1 164 ? -0.708 6.048 17.253 1.00 87.19 164 ASP A C 1
ATOM 1244 O O . ASP A 1 164 ? -0.403 6.745 18.224 1.00 87.19 164 ASP A O 1
ATOM 1248 N N . GLY A 1 165 ? -1.675 6.406 16.405 1.00 88.31 165 GLY A N 1
ATOM 1249 C CA . GLY A 1 165 ? -2.320 7.720 16.385 1.00 88.31 165 GLY A CA 1
ATOM 1250 C C . GLY A 1 165 ? -1.474 8.846 15.787 1.00 88.31 165 GLY A C 1
ATOM 1251 O O . GLY A 1 165 ? -1.789 10.010 16.003 1.00 88.31 165 GLY A O 1
ATOM 1252 N N . VAL A 1 166 ? -0.360 8.535 15.114 1.00 87.56 166 VAL A N 1
ATOM 1253 C CA . VAL A 1 166 ? 0.588 9.553 14.632 1.00 87.56 166 VAL A CA 1
ATOM 1254 C C . VAL A 1 166 ? 0.199 10.093 13.258 1.00 87.56 166 VAL A C 1
ATOM 1256 O O . VAL A 1 166 ? 0.301 11.294 13.016 1.00 87.56 166 VAL A O 1
ATOM 1259 N N . LEU A 1 167 ? -0.207 9.222 12.329 1.00 89.56 167 LEU A N 1
ATOM 1260 C CA . LEU A 1 167 ? -0.525 9.642 10.957 1.00 89.56 167 LEU A CA 1
ATOM 1261 C C . LEU A 1 167 ? -1.993 10.026 10.767 1.00 89.56 167 LEU A C 1
ATOM 1263 O O . LEU A 1 167 ? -2.289 10.825 9.875 1.00 89.56 167 LEU A O 1
ATOM 1267 N N . CYS A 1 168 ? -2.888 9.434 11.546 1.00 91.69 168 CYS A N 1
ATOM 1268 C CA . CYS A 1 168 ? -4.321 9.707 11.600 1.00 91.69 168 CYS A CA 1
ATOM 1269 C C . CYS A 1 168 ? -4.865 9.183 12.933 1.00 91.69 168 CYS A C 1
ATOM 1271 O O . CYS A 1 168 ? -4.104 8.665 13.752 1.00 91.69 168 CYS A O 1
ATOM 1273 N N . ASP A 1 169 ? -6.166 9.344 13.156 1.00 90.69 169 ASP A N 1
ATOM 1274 C CA . ASP A 1 169 ? -6.802 9.006 14.425 1.00 90.69 169 ASP A CA 1
ATOM 1275 C C . ASP A 1 169 ? -6.540 7.552 14.834 1.00 90.69 169 ASP A C 1
ATOM 1277 O O . ASP A 1 169 ? -6.450 6.644 14.002 1.00 90.69 169 ASP A O 1
ATOM 1281 N N . ARG A 1 170 ? -6.435 7.302 16.142 1.00 88.31 170 ARG A N 1
ATOM 1282 C CA . ARG A 1 170 ? -6.459 5.922 16.636 1.00 88.31 170 ARG A CA 1
ATOM 1283 C C . ARG A 1 170 ? -7.826 5.309 16.381 1.00 88.31 170 ARG A C 1
ATOM 1285 O O . ARG A 1 170 ? -8.841 6.005 16.366 1.00 88.31 170 ARG A O 1
ATOM 1292 N N . VAL A 1 171 ? -7.853 3.987 16.243 1.00 81.56 171 VAL A N 1
ATOM 1293 C CA . VAL A 1 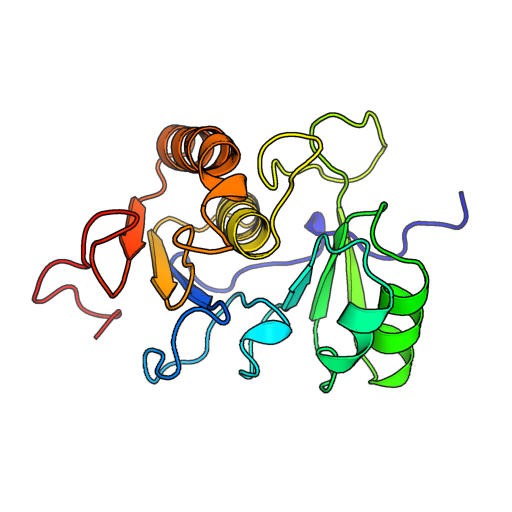171 ? -9.116 3.247 16.289 1.00 81.56 171 VAL A CA 1
ATOM 1294 C C . VAL A 1 171 ? -9.794 3.547 17.635 1.00 81.56 171 VAL A C 1
ATOM 1296 O O . VAL A 1 171 ? -9.136 3.391 18.668 1.00 81.56 171 VAL A O 1
ATOM 1299 N N . PRO A 1 172 ? -11.069 3.976 17.654 1.00 68.88 172 PRO A N 1
ATOM 1300 C CA . PRO A 1 172 ? -11.787 4.219 18.898 1.00 68.88 172 PRO A CA 1
ATOM 1301 C C . PRO A 1 172 ? -11.826 2.965 19.777 1.00 68.88 172 PRO A C 1
ATOM 1303 O O . PRO A 1 172 ? -12.041 1.855 19.278 1.00 68.88 172 PRO A O 1
ATOM 1306 N N . GLU A 1 173 ? -11.653 3.135 21.089 1.00 63.50 173 GLU A N 1
ATOM 1307 C CA . GLU A 1 173 ? -11.802 2.031 22.041 1.00 63.50 173 GLU A CA 1
ATOM 1308 C C . GLU A 1 173 ? -13.188 1.381 21.889 1.00 63.50 173 GLU A C 1
ATOM 1310 O O . GLU A 1 173 ? -14.214 2.061 21.834 1.00 63.50 173 GLU A O 1
ATOM 1315 N N . GLY A 1 174 ? -13.222 0.049 21.771 1.00 57.41 174 GLY A N 1
ATOM 1316 C CA . GLY A 1 174 ? -14.463 -0.712 21.582 1.00 57.41 174 GLY A CA 1
ATOM 1317 C C . GLY A 1 174 ? -14.952 -0.848 20.133 1.00 57.41 174 GLY A C 1
ATOM 1318 O O . GLY A 1 174 ? -16.012 -1.443 19.913 1.00 57.41 174 GLY A O 1
ATOM 1319 N N . ALA A 1 175 ? -14.202 -0.369 19.131 1.00 62.59 175 ALA A N 1
ATOM 1320 C CA . ALA A 1 175 ? -14.498 -0.630 17.721 1.00 62.59 175 ALA A CA 1
ATOM 1321 C C . ALA A 1 175 ? -14.354 -2.133 17.395 1.00 62.59 175 ALA A C 1
ATOM 1323 O O . ALA A 1 175 ? -13.283 -2.628 17.037 1.00 62.59 175 ALA A O 1
ATOM 1324 N N . ARG A 1 176 ? -15.463 -2.876 17.522 1.00 54.09 176 ARG A N 1
ATOM 1325 C CA . ARG A 1 176 ? -15.529 -4.320 17.242 1.00 54.09 176 ARG A CA 1
ATOM 1326 C C . ARG A 1 176 ? -14.934 -4.633 15.866 1.00 54.09 176 ARG A C 1
ATOM 1328 O O . ARG A 1 176 ? -15.381 -4.075 14.863 1.00 54.09 176 ARG A O 1
ATOM 1335 N N . GLY A 1 177 ? -13.980 -5.564 15.813 1.00 60.84 177 GLY A N 1
ATOM 1336 C CA . GLY A 1 177 ? -13.411 -6.102 14.570 1.00 60.84 177 GLY A CA 1
ATOM 1337 C C . GLY A 1 177 ? -12.080 -5.492 14.111 1.00 60.84 177 GLY A C 1
ATOM 1338 O O . GLY A 1 177 ? -11.635 -5.837 13.019 1.00 60.84 177 GLY A O 1
ATOM 1339 N N . TRP A 1 178 ? -11.464 -4.615 14.912 1.00 59.88 178 TRP A N 1
ATOM 1340 C CA . TRP A 1 178 ? -10.068 -4.166 14.747 1.00 59.88 178 TRP A CA 1
ATOM 1341 C C . TRP A 1 178 ? -9.159 -4.546 15.932 1.00 59.88 178 TRP A C 1
ATOM 1343 O O . TRP A 1 178 ? -7.939 -4.521 15.783 1.00 59.88 178 TRP A O 1
ATOM 1353 N N . THR A 1 179 ? -9.754 -4.881 17.081 1.00 48.03 179 THR A N 1
ATOM 1354 C CA . THR A 1 179 ? -9.109 -5.357 18.318 1.00 48.03 179 THR A CA 1
ATOM 1355 C C . THR A 1 179 ? -9.416 -6.823 18.553 1.00 48.03 179 THR A C 1
ATOM 1357 O O . THR A 1 179 ? -10.620 -7.160 18.422 1.00 48.03 179 THR A O 1
#

Sequence (179 aa):
MPGVGRTISDIRLNSKRALVCGRGSETHPGFRPRISTPTADIESDLYVTVDHSPDYVGYITRPGDYAISVIVDPAVPKKIAEVGGKIHWFAPSYMDLPVPRITAGKFPRENSGLACVALAVFLGAREVLLSGIRLSGRYAQFMEGKEIVFREASGAGVSLYSTDGVLCDRVPEGARGWT

Secondary structure (DSSP, 8-state):
------BGGG---S-SEEEEE-TT-S---SS--SEE-GGG----SEEEE----GGGGGG--S-SEEEEETTS-THHHHHHHHTT-EEEEEEETTS--SS-EE--EETTEE-HHHHHHHHHHHTT-SEEEEES---SGGGGGGHHHHHHHHHHHHHTT-EEEESSSSSSPPPPTT-TTT-